Protein AF-P01182-F1 (afdb_monomer)

Secondary structure (DSSP, 8-state):
---PBPPPEESGGG-EEEEETTEEEETTTEEEESSGGGGGGGGGGG-SS-B---SSEETTTEEEEETTEEE-SS-EEE-GGGGS-SS-----

Solvent-accessible surface area (backbone atoms only — not comparable to full-atom values): 5172 Å² total; per-residue (Å²): 130,87,85,60,42,72,38,58,60,16,40,80,92,45,67,17,29,24,52,19,52,40,26,15,24,15,67,94,74,39,71,37,72,77,41,80,46,5,53,63,25,46,55,58,80,76,49,92,68,61,58,54,48,53,88,46,75,35,90,92,81,17,17,29,38,18,69,24,24,26,28,37,60,86,52,74,45,82,30,77,80,27,58,69,63,93,82,65,84,84,78,126

Radius of gyration: 12.55 Å; Cα contacts (8 Å, |Δi|>4): 201; chains: 1; bounding box: 27×35×28 Å

Nearest PDB structures (foldseek):
  2bn2-assembly1_A  TM=9.715E-01  e=6.887E-16  Bos taurus
  2bn2-assembly2_E  TM=9.977E-01  e=8.937E-15  Bos taurus
  1npo-assembly1_C  TM=9.948E-01  e=8.382E-15  Bos taurus
  2hnv-assembly3_E-2  TM=9.941E-01  e=3.660E-14  Bos taurus
  2hnw-assembly3_E-2  TM=9.394E-01  e=9.569E-14  Bos taurus

Sequence (92 aa):
DLELRQCLPCGPGGKGRCFGPSICCGDELGCFVGTAEALRCQEENYLPSPCQSGQKPCGSGGRCAAAGICCNDESCVTEPECREGAGLPRRA

Structure (mmCIF, N/CA/C/O backbone):
data_AF-P01182-F1
#
_entry.id   AF-P01182-F1
#
loop_
_atom_site.group_PDB
_atom_site.id
_atom_site.type_symbol
_atom_site.label_atom_id
_atom_site.label_alt_id
_atom_site.label_comp_id
_atom_site.label_asym_id
_atom_site.label_entity_id
_atom_site.label_seq_id
_atom_site.pdbx_PDB_ins_code
_atom_site.Cartn_x
_atom_site.Cartn_y
_atom_site.Cartn_z
_atom_site.occupancy
_atom_site.B_iso_or_equiv
_atom_site.auth_seq_id
_atom_site.auth_comp_id
_atom_site.auth_asym_id
_atom_site.auth_atom_id
_atom_site.pdbx_PDB_model_num
ATOM 1 N N . ASP A 1 1 ? 5.026 17.050 -13.945 1.00 57.69 1 ASP A N 1
ATOM 2 C CA . ASP A 1 1 ? 4.891 16.022 -12.899 1.00 57.69 1 ASP A CA 1
ATOM 3 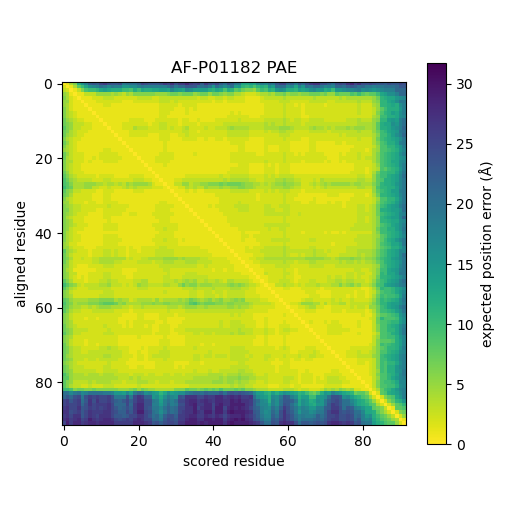C C . ASP A 1 1 ? 3.644 15.198 -13.128 1.00 57.69 1 ASP A C 1
ATOM 5 O O . ASP A 1 1 ? 2.633 15.758 -13.532 1.00 57.69 1 ASP A O 1
ATOM 9 N N . LEU A 1 2 ? 3.713 13.882 -12.928 1.00 71.69 2 LEU A N 1
ATOM 10 C CA . LEU A 1 2 ? 2.503 13.064 -12.841 1.00 71.69 2 LEU A CA 1
ATOM 11 C C . LEU A 1 2 ? 1.870 13.362 -11.478 1.00 71.69 2 LEU A C 1
ATOM 13 O O . LEU A 1 2 ? 2.471 13.049 -10.452 1.00 71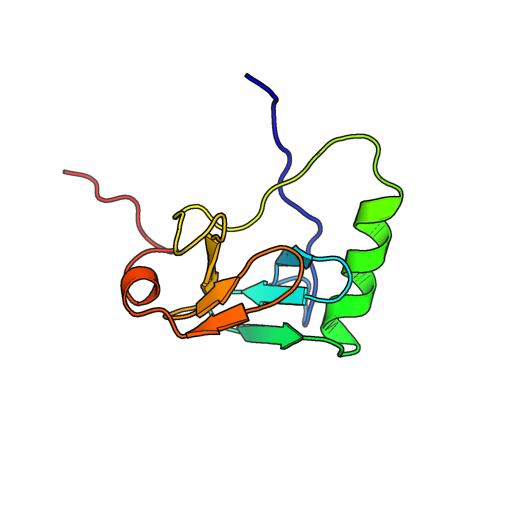.69 2 LEU A O 1
ATOM 17 N N . GLU A 1 3 ? 0.696 13.990 -11.448 1.00 83.69 3 GLU A N 1
ATOM 18 C CA . GLU A 1 3 ? -0.056 14.144 -10.200 1.00 83.69 3 GLU A CA 1
ATOM 19 C C . GLU A 1 3 ? -0.541 12.763 -9.738 1.00 83.69 3 GLU A C 1
ATOM 21 O O . GLU A 1 3 ? -1.452 12.173 -10.319 1.00 83.69 3 GLU A O 1
ATOM 26 N N . LEU A 1 4 ? 0.108 12.221 -8.706 1.00 91.75 4 LEU A N 1
ATOM 27 C CA . LEU A 1 4 ? -0.271 10.960 -8.073 1.00 91.75 4 LEU A CA 1
ATOM 28 C C . LEU A 1 4 ? -1.338 11.234 -7.012 1.00 91.75 4 LEU A C 1
ATOM 30 O O . LEU A 1 4 ? -1.123 12.027 -6.093 1.00 91.75 4 LEU A O 1
ATOM 34 N N . ARG A 1 5 ? -2.484 10.553 -7.096 1.00 95.38 5 ARG A N 1
ATOM 35 C CA . ARG A 1 5 ? -3.482 10.596 -6.014 1.00 95.38 5 ARG A CA 1
ATOM 36 C C . ARG A 1 5 ? -2.998 9.796 -4.801 1.00 95.38 5 ARG A C 1
ATOM 38 O O . ARG A 1 5 ? -2.143 8.920 -4.915 1.00 95.38 5 ARG A O 1
ATOM 45 N N . GLN A 1 6 ? -3.605 10.022 -3.639 1.00 95.19 6 GLN A N 1
ATOM 46 C CA . GLN A 1 6 ? -3.487 9.052 -2.547 1.00 95.19 6 GLN A CA 1
ATOM 47 C C . GLN A 1 6 ? -4.217 7.764 -2.934 1.00 95.19 6 GLN A C 1
ATOM 49 O O . GLN A 1 6 ? -5.317 7.819 -3.495 1.00 95.19 6 GLN A O 1
ATOM 54 N N . CYS A 1 7 ? -3.626 6.615 -2.618 1.00 98.00 7 CYS A N 1
ATOM 55 C CA . CYS A 1 7 ? -4.321 5.349 -2.812 1.00 98.00 7 CYS A CA 1
ATOM 56 C C . CYS A 1 7 ? -5.524 5.229 -1.864 1.00 98.00 7 CYS A C 1
ATOM 58 O O . CYS A 1 7 ? -5.641 5.945 -0.859 1.00 98.00 7 CYS A O 1
ATOM 60 N N . LEU A 1 8 ? -6.443 4.333 -2.200 1.00 98.19 8 LEU A N 1
ATOM 61 C CA . LEU A 1 8 ? -7.692 4.100 -1.502 1.00 98.19 8 LEU A CA 1
ATOM 62 C C . LEU A 1 8 ? -7.446 3.816 -0.012 1.00 98.19 8 LEU A C 1
ATOM 64 O O . LEU A 1 8 ? -6.449 3.181 0.356 1.00 98.19 8 LEU A O 1
ATOM 68 N N . PRO A 1 9 ? -8.343 4.302 0.862 1.00 98.12 9 PRO A N 1
ATOM 69 C CA . PRO A 1 9 ? -8.336 3.902 2.255 1.00 98.12 9 PRO A CA 1
ATOM 70 C C . PRO A 1 9 ? -8.713 2.421 2.382 1.00 98.12 9 PRO A C 1
ATOM 72 O O . PRO A 1 9 ? -9.543 1.908 1.627 1.00 98.12 9 PRO A O 1
ATOM 75 N N . CYS A 1 10 ? -8.129 1.746 3.364 1.00 98.50 10 CYS A N 1
ATOM 76 C CA . CYS A 1 10 ? -8.341 0.323 3.624 1.00 98.50 10 CYS A CA 1
ATOM 77 C C . CYS A 1 10 ? -8.222 0.010 5.124 1.00 98.50 10 CYS A C 1
ATOM 79 O O . CYS A 1 10 ? -7.915 0.886 5.940 1.00 98.50 10 CYS A O 1
ATOM 81 N N . GLY A 1 11 ? -8.483 -1.245 5.494 1.00 97.50 11 GLY A N 1
ATOM 82 C CA . GLY A 1 11 ? -8.426 -1.701 6.879 1.00 97.50 11 GLY A CA 1
ATOM 83 C C . GLY A 1 11 ? -9.504 -1.109 7.797 1.00 97.50 11 GLY A C 1
ATOM 84 O O . GLY A 1 11 ? -10.442 -0.446 7.337 1.00 97.50 11 GLY A O 1
ATOM 85 N N . PRO A 1 12 ? -9.405 -1.364 9.115 1.00 96.19 12 PRO A N 1
ATOM 86 C CA . PRO A 1 12 ? -10.419 -0.965 10.086 1.00 96.19 12 PRO A CA 1
ATOM 87 C C . PRO A 1 12 ? -10.689 0.544 10.059 1.00 96.19 12 PRO A C 1
ATOM 89 O O . PRO A 1 12 ? -9.793 1.361 10.278 1.00 96.19 12 PRO A O 1
ATOM 92 N N . GLY A 1 13 ? -11.937 0.921 9.773 1.00 95.06 13 GLY A N 1
ATOM 93 C CA . GLY A 1 13 ? -12.354 2.324 9.687 1.00 95.06 13 GLY A CA 1
ATOM 94 C C . GLY A 1 13 ? -11.687 3.127 8.563 1.00 95.06 13 GLY A C 1
ATOM 95 O O . GLY A 1 13 ? -11.706 4.352 8.624 1.00 95.06 13 GLY A O 1
ATOM 96 N N . GLY A 1 14 ? -11.070 2.472 7.570 1.00 95.69 14 GLY A N 1
ATOM 97 C CA . GLY A 1 14 ? -10.365 3.153 6.478 1.00 95.69 14 GLY A CA 1
ATOM 98 C C . GLY A 1 14 ? -9.097 3.890 6.922 1.00 95.69 14 GLY A C 1
ATOM 99 O O . GLY A 1 14 ? -8.675 4.831 6.253 1.00 95.69 14 GLY A O 1
ATOM 100 N N . LYS A 1 15 ? -8.518 3.504 8.067 1.00 95.56 15 LYS A N 1
ATOM 101 C CA . LYS A 1 15 ? -7.333 4.151 8.651 1.00 95.56 15 LYS A CA 1
ATOM 102 C C . LYS A 1 15 ? -6.019 3.791 7.948 1.00 95.56 15 LYS A C 1
ATOM 104 O O . LYS A 1 15 ? -5.019 4.468 8.169 1.00 95.56 15 LYS A O 1
ATOM 109 N N . GLY A 1 16 ? -6.000 2.731 7.143 1.00 97.56 16 GLY A N 1
ATOM 110 C CA . GLY A 1 16 ? -4.850 2.344 6.333 1.00 97.56 16 GLY A CA 1
ATOM 111 C C . GLY A 1 16 ? -4.927 2.890 4.910 1.00 97.56 16 GLY A C 1
ATOM 112 O O . GLY A 1 16 ? -5.938 3.455 4.487 1.00 97.56 16 GLY A O 1
ATOM 113 N N . ARG A 1 17 ? -3.856 2.682 4.150 1.00 98.19 17 ARG A N 1
ATOM 114 C CA . ARG A 1 17 ? -3.754 2.976 2.721 1.00 98.19 17 ARG A CA 1
ATOM 115 C C . ARG A 1 17 ? -3.212 1.775 1.965 1.00 98.19 17 ARG A C 1
ATOM 117 O O . ARG A 1 17 ? -2.405 1.011 2.492 1.00 98.19 17 ARG A O 1
ATOM 124 N N . CYS A 1 18 ? -3.660 1.632 0.726 1.00 98.50 18 CYS A N 1
ATOM 125 C CA . CYS A 1 18 ? -3.199 0.571 -0.156 1.00 98.50 18 CYS A CA 1
ATOM 126 C C . CYS A 1 18 ? -1.759 0.818 -0.612 1.00 98.50 18 CYS A C 1
ATOM 128 O O . CYS A 1 18 ? -1.439 1.916 -1.072 1.00 98.50 18 CYS A O 1
ATOM 130 N N . PHE A 1 19 ? -0.909 -0.201 -0.486 1.00 97.94 19 PHE A N 1
ATOM 131 C CA . PHE A 1 19 ? 0.459 -0.212 -1.029 1.00 97.94 19 PHE A CA 1
ATOM 132 C C . PHE A 1 19 ? 0.615 -1.181 -2.204 1.00 97.94 19 PHE A C 1
ATOM 134 O O . PHE A 1 19 ? 1.522 -1.005 -3.001 1.00 97.94 19 PHE A O 1
ATOM 141 N N . GLY A 1 20 ? -0.313 -2.127 -2.345 1.00 97.56 20 GLY A N 1
ATOM 142 C CA . GLY A 1 20 ? -0.436 -3.088 -3.437 1.00 97.56 20 GLY A CA 1
ATOM 143 C C . GLY A 1 20 ? -1.844 -3.698 -3.422 1.00 97.56 20 GLY A C 1
ATOM 144 O O . GLY A 1 20 ? -2.608 -3.423 -2.489 1.00 97.56 20 GLY A O 1
ATOM 145 N N . PRO A 1 21 ? -2.217 -4.543 -4.398 1.00 97.00 21 PRO A N 1
ATOM 146 C CA . PRO A 1 21 ? -3.585 -5.065 -4.537 1.00 97.00 21 PRO A CA 1
ATOM 147 C C . PRO A 1 21 ? -4.062 -5.896 -3.335 1.00 97.00 21 PRO A C 1
ATOM 149 O O . PRO A 1 21 ? -5.265 -6.039 -3.130 1.00 97.00 21 PRO A O 1
ATOM 152 N N . SER A 1 22 ? -3.129 -6.408 -2.529 1.00 97.75 22 SER A N 1
ATOM 153 C CA . SER A 1 22 ? -3.394 -7.216 -1.333 1.00 97.75 22 SER A CA 1
ATOM 154 C C . SER A 1 22 ? -2.644 -6.703 -0.097 1.00 97.75 22 SER A C 1
ATOM 156 O O . SER A 1 22 ? -2.404 -7.474 0.832 1.00 97.75 22 SER A O 1
ATOM 158 N N . ILE A 1 23 ? -2.245 -5.424 -0.084 1.00 98.62 23 ILE A N 1
ATOM 159 C CA . ILE A 1 23 ? -1.447 -4.823 0.995 1.00 98.62 23 ILE A CA 1
ATOM 160 C C . ILE A 1 23 ? -2.112 -3.538 1.477 1.00 98.62 23 ILE A C 1
ATOM 162 O O . ILE A 1 23 ? -2.211 -2.561 0.732 1.00 98.62 23 ILE A O 1
ATOM 166 N N . CYS A 1 24 ? -2.503 -3.525 2.748 1.00 98.56 24 CYS A N 1
ATOM 167 C CA . CYS A 1 24 ? -3.025 -2.354 3.436 1.00 98.56 24 CYS A CA 1
ATOM 168 C C . CYS A 1 24 ? -2.151 -2.015 4.642 1.00 98.56 24 CYS A C 1
ATOM 170 O O . CYS A 1 24 ? -1.988 -2.858 5.518 1.00 98.56 24 CYS A O 1
ATOM 172 N N . CYS A 1 25 ? -1.635 -0.791 4.729 1.00 98.38 25 CYS A N 1
ATOM 173 C CA . CYS A 1 25 ? -0.790 -0.378 5.849 1.00 98.38 25 CYS A CA 1
ATOM 174 C C . CYS A 1 25 ? -1.201 0.975 6.425 1.00 98.38 25 CYS A C 1
ATOM 176 O O . CYS A 1 25 ? -1.725 1.832 5.714 1.00 98.38 25 CYS A O 1
ATOM 178 N N . GLY A 1 26 ? -0.940 1.183 7.711 1.00 96.12 26 GLY A N 1
ATOM 179 C CA . GLY A 1 26 ? -1.075 2.478 8.368 1.00 96.12 26 GLY A CA 1
ATOM 180 C C . GLY A 1 26 ? -0.238 2.536 9.640 1.00 96.12 26 GLY A C 1
ATOM 181 O O . GLY A 1 26 ? -0.035 1.514 10.292 1.00 96.12 26 GLY A O 1
ATOM 182 N N . ASP A 1 27 ? 0.223 3.730 10.011 1.00 90.12 27 ASP A N 1
ATOM 183 C CA . ASP A 1 27 ? 1.205 3.914 11.089 1.00 90.12 27 ASP A CA 1
ATOM 184 C C . ASP A 1 27 ? 0.793 3.281 12.425 1.00 90.12 27 ASP A C 1
ATOM 186 O O . ASP A 1 27 ? 1.607 2.628 13.072 1.00 90.12 27 ASP A O 1
ATOM 190 N N . GLU A 1 28 ? -0.478 3.419 12.813 1.00 87.81 28 GLU A N 1
ATOM 191 C CA . GLU A 1 28 ? -1.019 2.843 14.055 1.00 87.81 28 GLU A CA 1
ATOM 192 C C . GLU A 1 28 ? -1.528 1.398 13.897 1.00 87.81 28 GLU A C 1
ATOM 194 O O . GLU A 1 28 ? -1.848 0.746 14.888 1.00 87.81 28 GLU A O 1
ATOM 199 N N . LEU A 1 29 ? -1.645 0.899 12.662 1.00 91.19 29 LEU A N 1
ATOM 200 C CA . LEU A 1 29 ? -2.210 -0.420 12.352 1.00 91.19 29 LEU A CA 1
ATOM 201 C C . LEU A 1 29 ? -1.139 -1.479 12.068 1.00 91.19 29 LEU A C 1
ATOM 203 O O . LEU A 1 29 ? -1.408 -2.671 12.207 1.00 91.19 29 LEU A O 1
ATOM 207 N N . GLY A 1 30 ? 0.049 -1.063 11.627 1.00 95.94 30 GLY A N 1
ATOM 208 C CA . GLY A 1 30 ? 0.981 -1.956 10.949 1.00 95.94 30 GLY A CA 1
ATOM 209 C C . GLY A 1 30 ? 0.507 -2.251 9.524 1.00 95.94 30 GLY A C 1
ATOM 210 O O . GLY A 1 30 ? -0.036 -1.371 8.853 1.00 95.94 30 GLY A O 1
ATOM 211 N N . CYS A 1 31 ? 0.717 -3.483 9.062 1.00 98.00 31 CYS A N 1
ATOM 212 C CA . CYS A 1 31 ? 0.350 -3.918 7.717 1.00 98.00 31 CYS A CA 1
ATOM 213 C C . CYS A 1 31 ? -0.484 -5.200 7.738 1.00 98.00 31 CYS A C 1
ATOM 215 O O . CYS A 1 31 ? -0.141 -6.180 8.397 1.00 98.00 31 CYS A O 1
ATOM 217 N N . PHE A 1 32 ? -1.539 -5.194 6.936 1.00 98.12 32 PHE A N 1
ATOM 218 C CA . PHE A 1 32 ? -2.390 -6.321 6.600 1.00 98.12 32 PHE A CA 1
ATOM 219 C C . PHE A 1 32 ? -2.030 -6.794 5.190 1.00 98.12 32 PHE A C 1
ATOM 221 O O . PHE A 1 32 ? -2.255 -6.075 4.213 1.00 98.12 32 PHE A O 1
ATOM 228 N N . VAL A 1 33 ? -1.438 -7.985 5.086 1.00 97.94 33 VAL A N 1
ATOM 229 C CA . VAL A 1 33 ? -0.959 -8.558 3.819 1.00 97.94 33 VAL A CA 1
ATOM 230 C C . VAL A 1 33 ? -1.717 -9.847 3.538 1.00 97.94 33 VAL A C 1
ATOM 232 O O . VAL A 1 33 ? -1.646 -10.792 4.319 1.00 97.94 33 VAL A O 1
ATOM 235 N N . GLY A 1 34 ? -2.454 -9.885 2.427 1.00 97.31 34 GLY A N 1
ATOM 236 C CA . GLY A 1 34 ? -3.237 -11.060 2.029 1.00 97.31 34 GLY A CA 1
ATOM 237 C C . GLY A 1 34 ? -4.449 -11.350 2.922 1.00 97.31 34 GLY A C 1
ATOM 238 O O . GLY A 1 34 ? -4.928 -12.481 2.946 1.00 97.31 34 GLY A O 1
ATOM 239 N N . THR A 1 35 ? -4.946 -10.356 3.660 1.00 97.81 35 THR A N 1
ATOM 240 C CA . THR A 1 35 ? -6.102 -10.494 4.559 1.00 97.81 35 THR A CA 1
ATOM 241 C C . THR A 1 35 ? -7.317 -9.701 4.061 1.00 97.81 35 THR A C 1
ATOM 243 O O . THR A 1 35 ? -7.236 -8.932 3.098 1.00 97.81 35 THR A O 1
ATOM 246 N N . ALA A 1 36 ? -8.466 -9.877 4.724 1.00 97.81 36 ALA A N 1
ATOM 247 C CA . ALA A 1 36 ? -9.722 -9.216 4.361 1.00 97.81 36 ALA A CA 1
ATOM 248 C C . ALA A 1 36 ? -9.619 -7.679 4.384 1.00 97.81 36 ALA A C 1
ATOM 250 O O . ALA A 1 36 ? -10.225 -6.998 3.558 1.00 97.81 36 ALA A O 1
ATOM 251 N N . GLU A 1 37 ? -8.801 -7.134 5.285 1.00 98.19 37 GLU A N 1
ATOM 252 C CA . GLU A 1 37 ? -8.554 -5.701 5.455 1.00 98.19 37 GLU A CA 1
ATOM 253 C C . GLU A 1 37 ? -7.951 -5.041 4.204 1.00 98.19 37 GLU A C 1
ATOM 255 O O . GLU A 1 37 ? -8.136 -3.837 3.998 1.00 98.19 37 GLU A O 1
ATOM 260 N N . ALA A 1 38 ? -7.259 -5.819 3.363 1.00 98.38 38 ALA A N 1
ATOM 261 C CA . ALA A 1 38 ? -6.613 -5.352 2.142 1.00 98.38 38 ALA A CA 1
ATOM 262 C C . ALA A 1 38 ? -7.420 -5.620 0.861 1.00 98.38 38 ALA A C 1
ATOM 264 O O . ALA A 1 38 ? -7.042 -5.118 -0.193 1.00 98.38 38 ALA A O 1
ATOM 265 N N . LEU A 1 39 ? -8.549 -6.341 0.917 1.00 97.81 39 LEU A N 1
ATOM 266 C CA . LEU A 1 39 ? -9.345 -6.669 -0.281 1.00 97.81 39 LEU A CA 1
ATOM 267 C C . LEU A 1 39 ? -9.816 -5.425 -1.046 1.00 97.81 39 LEU A C 1
ATOM 269 O O . LEU A 1 39 ? -9.867 -5.436 -2.273 1.00 97.81 39 LEU A O 1
ATOM 273 N N . ARG A 1 40 ? -10.091 -4.327 -0.330 1.00 97.25 40 ARG A N 1
ATOM 274 C CA . ARG A 1 40 ? -10.453 -3.030 -0.922 1.00 97.25 40 ARG A CA 1
ATOM 275 C C . ARG A 1 40 ? -9.376 -2.502 -1.878 1.00 97.25 40 ARG A C 1
ATOM 277 O O . ARG A 1 40 ? -9.701 -1.780 -2.812 1.00 97.25 40 ARG A O 1
ATOM 284 N N . CYS A 1 41 ? -8.113 -2.881 -1.683 1.00 98.44 41 CYS A N 1
ATOM 285 C CA . CYS A 1 41 ? -7.003 -2.449 -2.525 1.00 98.44 41 CYS A CA 1
ATOM 286 C C . CYS A 1 41 ? -7.025 -3.053 -3.926 1.00 98.44 41 CYS A C 1
ATOM 288 O O . CYS A 1 41 ? -6.426 -2.481 -4.828 1.00 98.44 41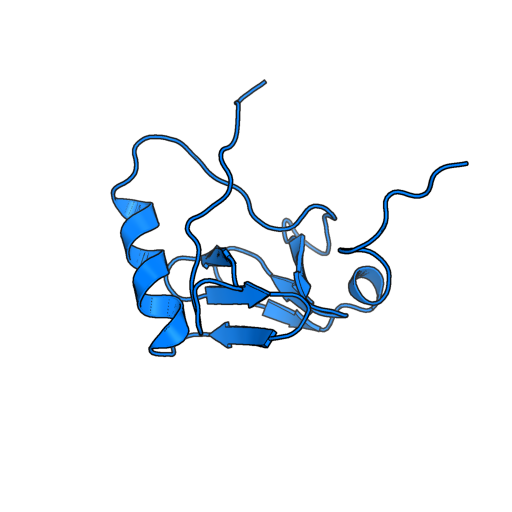 CYS A O 1
ATOM 290 N N . GLN A 1 42 ? -7.771 -4.133 -4.162 1.00 98.00 42 GLN A N 1
ATOM 291 C CA . GLN A 1 42 ? -7.978 -4.650 -5.517 1.00 98.00 42 GLN A CA 1
ATOM 292 C C . GLN A 1 42 ? -8.733 -3.656 -6.404 1.00 98.00 42 GLN A C 1
ATOM 294 O O . GLN A 1 42 ? -8.598 -3.700 -7.626 1.00 98.00 42 GLN A O 1
ATOM 299 N N . GLU A 1 43 ? -9.501 -2.742 -5.804 1.00 97.69 43 GLU A N 1
ATOM 300 C CA . GLU A 1 43 ? -10.236 -1.722 -6.548 1.00 97.69 43 GLU A CA 1
ATOM 301 C C . GLU A 1 43 ? -9.324 -0.688 -7.206 1.00 97.69 43 GLU A C 1
ATOM 303 O O . GLU A 1 43 ? -9.721 -0.071 -8.193 1.00 97.69 43 GLU A O 1
ATOM 308 N N . GLU A 1 44 ? -8.084 -0.553 -6.724 1.00 97.88 44 GLU A N 1
ATOM 309 C CA . GLU A 1 44 ? -7.059 0.275 -7.362 1.00 97.88 44 GLU A CA 1
ATOM 310 C C . GLU A 1 44 ? -6.825 -0.110 -8.826 1.00 97.88 44 GLU A C 1
ATOM 312 O O . GLU A 1 44 ? -6.608 0.768 -9.658 1.00 97.88 44 GLU A O 1
ATOM 317 N N . ASN A 1 45 ? -6.966 -1.396 -9.169 1.00 95.25 45 ASN A N 1
ATOM 318 C CA . ASN A 1 45 ? -6.768 -1.900 -10.531 1.00 95.25 45 ASN A CA 1
ATOM 319 C C . ASN A 1 45 ? -7.781 -1.348 -11.548 1.00 95.25 45 ASN A C 1
ATOM 321 O O . ASN A 1 45 ? -7.544 -1.431 -12.752 1.00 95.25 45 ASN A O 1
ATOM 325 N N . TYR A 1 46 ? -8.914 -0.811 -11.085 1.00 96.69 46 TYR A N 1
ATOM 326 C CA . TYR A 1 46 ? -9.969 -0.270 -11.947 1.00 96.69 46 TYR A CA 1
ATOM 327 C C . TYR A 1 46 ? -9.952 1.261 -12.029 1.00 96.69 46 TYR A C 1
ATOM 329 O O . TYR A 1 46 ? -10.728 1.843 -12.789 1.00 96.69 46 TYR A O 1
ATOM 337 N N . LEU A 1 47 ? -9.099 1.933 -11.249 1.00 96.00 47 LEU A N 1
ATOM 338 C CA . LEU A 1 47 ? -9.012 3.390 -11.241 1.00 96.00 47 LEU A CA 1
ATOM 339 C C . LEU A 1 47 ? -8.052 3.880 -12.342 1.00 96.00 47 LEU A C 1
ATOM 341 O O . LEU A 1 47 ? -6.935 3.380 -12.450 1.00 96.00 47 LEU A O 1
ATOM 345 N N . PRO A 1 48 ? -8.435 4.890 -13.149 1.00 93.88 48 PRO A N 1
ATOM 346 C CA . PRO A 1 48 ? -7.656 5.305 -14.321 1.00 93.88 48 PRO A CA 1
ATOM 347 C C . PRO A 1 48 ? -6.412 6.138 -13.981 1.00 93.88 48 PRO A C 1
ATOM 349 O O . PRO A 1 48 ? -5.524 6.286 -14.817 1.00 93.88 48 PRO A O 1
ATOM 352 N N . SER A 1 49 ? -6.356 6.731 -12.786 1.00 93.56 49 SER A N 1
ATOM 353 C CA . SER A 1 49 ? -5.242 7.573 -12.348 1.00 93.56 49 SER A CA 1
ATOM 354 C C . SER A 1 49 ? -4.289 6.797 -11.437 1.00 93.56 49 SER A C 1
ATOM 356 O O . SER A 1 49 ? -4.762 6.073 -10.562 1.00 93.56 49 SER A O 1
ATOM 358 N N . PRO A 1 50 ? -2.963 6.958 -11.580 1.00 94.25 50 PRO A N 1
ATOM 359 C CA . PRO A 1 50 ? -1.993 6.316 -10.698 1.00 94.25 50 PRO A CA 1
ATOM 360 C C . PRO A 1 50 ? -2.025 6.920 -9.290 1.00 94.25 50 PRO A C 1
ATOM 362 O O . PRO A 1 50 ? -2.298 8.111 -9.118 1.00 94.25 50 PRO A O 1
ATOM 365 N N . CYS A 1 51 ? -1.709 6.109 -8.281 1.00 96.06 51 CYS A N 1
ATOM 366 C CA . CYS A 1 51 ? -1.675 6.526 -6.882 1.00 96.06 51 CYS A CA 1
ATOM 367 C C . CYS A 1 51 ? -0.353 6.192 -6.199 1.00 96.06 51 CYS A C 1
ATOM 369 O O . CYS A 1 51 ? 0.440 5.399 -6.703 1.00 96.06 51 CYS A O 1
ATOM 371 N N . GLN A 1 52 ? -0.128 6.789 -5.031 1.00 95.50 52 GLN A N 1
ATOM 372 C CA . GLN A 1 52 ? 0.999 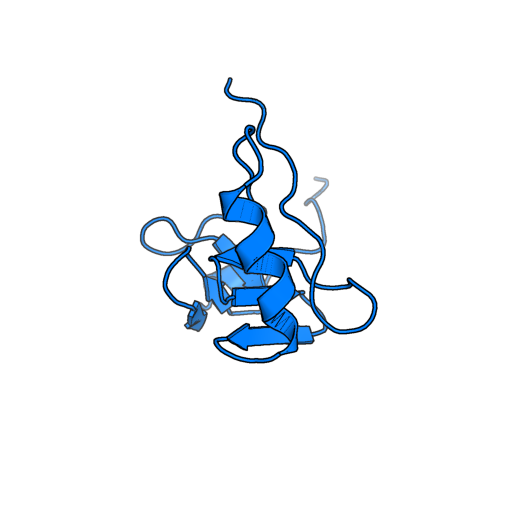6.447 -4.178 1.00 95.50 52 GLN A CA 1
ATOM 373 C C . GLN A 1 52 ? 0.657 6.625 -2.699 1.00 95.50 52 GLN A C 1
ATOM 375 O O . GLN A 1 52 ? 0.051 7.620 -2.293 1.00 95.50 52 GLN A O 1
ATOM 380 N N . SER A 1 53 ? 1.089 5.657 -1.896 1.00 95.88 53 SER A N 1
ATOM 381 C CA . SER A 1 53 ? 1.017 5.679 -0.434 1.00 95.88 53 SER A CA 1
ATOM 382 C C . SER A 1 53 ? 2.417 5.711 0.167 1.00 95.88 53 SER A C 1
ATOM 384 O O . SER A 1 53 ? 3.373 5.236 -0.444 1.00 95.88 53 SER A O 1
ATOM 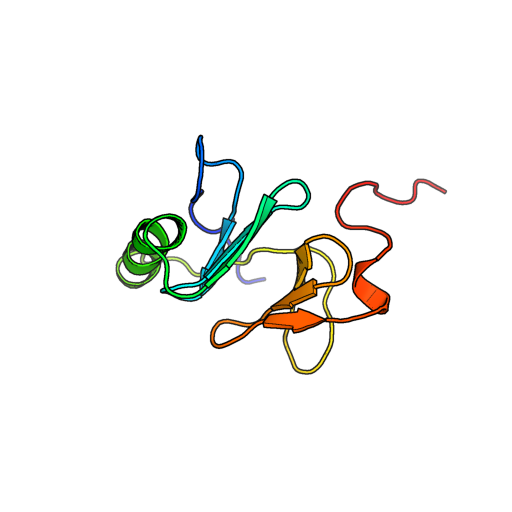386 N N . GLY A 1 54 ? 2.533 6.271 1.374 1.00 93.94 54 GLY A N 1
ATOM 387 C CA . GLY A 1 54 ? 3.809 6.453 2.069 1.00 93.94 54 GLY A CA 1
ATOM 388 C C . GLY A 1 54 ? 4.617 7.622 1.500 1.00 93.94 54 GLY A C 1
ATOM 389 O O . GLY A 1 54 ? 4.764 7.774 0.292 1.00 93.94 54 GLY A O 1
ATOM 390 N N . GLN A 1 55 ? 5.139 8.493 2.361 1.00 87.12 55 GLN A N 1
ATOM 391 C CA . GLN A 1 55 ? 5.863 9.692 1.910 1.00 87.12 55 GLN A CA 1
ATOM 392 C C . GLN A 1 55 ? 7.365 9.446 1.753 1.00 87.12 55 GLN A C 1
ATOM 394 O O . GLN A 1 55 ? 7.970 9.920 0.793 1.00 87.12 55 GLN A O 1
ATOM 399 N N . LYS A 1 56 ? 7.954 8.672 2.667 1.00 94.25 56 LYS A N 1
ATOM 400 C CA . LYS A 1 56 ? 9.391 8.398 2.711 1.00 94.25 56 LYS A CA 1
ATOM 401 C C . LYS A 1 56 ? 9.737 7.175 1.847 1.00 94.25 56 LYS A C 1
ATOM 403 O O . LYS A 1 56 ? 9.213 6.099 2.137 1.00 94.25 56 LYS A O 1
ATOM 408 N N . PRO A 1 57 ? 10.584 7.310 0.809 1.00 95.69 57 PRO A N 1
ATOM 409 C CA . PRO A 1 57 ? 11.136 6.167 0.082 1.00 95.69 57 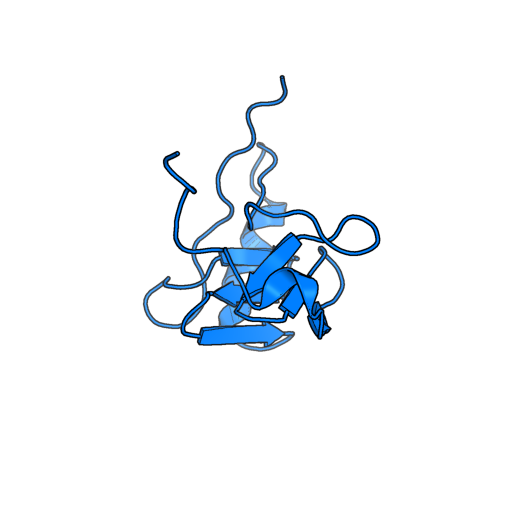PRO A CA 1
ATOM 410 C C . PRO A 1 57 ? 12.022 5.303 0.984 1.00 95.69 57 PRO A C 1
ATOM 412 O O . PRO A 1 57 ? 12.639 5.819 1.916 1.00 95.69 57 PRO A O 1
ATOM 415 N N . CYS A 1 58 ? 12.103 4.010 0.691 1.00 96.88 58 CYS A N 1
ATOM 416 C CA . CYS A 1 58 ? 12.965 3.053 1.381 1.00 96.88 58 CYS A CA 1
ATOM 417 C C . CYS A 1 58 ? 13.258 1.844 0.480 1.00 96.88 58 CYS A C 1
ATOM 419 O O . CYS A 1 58 ? 12.473 1.521 -0.416 1.00 96.88 58 CYS A O 1
ATOM 421 N N . GLY A 1 59 ? 14.384 1.166 0.715 1.00 94.06 59 GLY A N 1
ATOM 422 C CA . GLY A 1 59 ? 14.772 -0.025 -0.044 1.00 94.06 59 GLY A CA 1
ATOM 423 C C . GLY A 1 59 ? 14.764 0.173 -1.568 1.00 94.06 59 GLY A C 1
ATOM 424 O O . GLY A 1 59 ? 15.044 1.25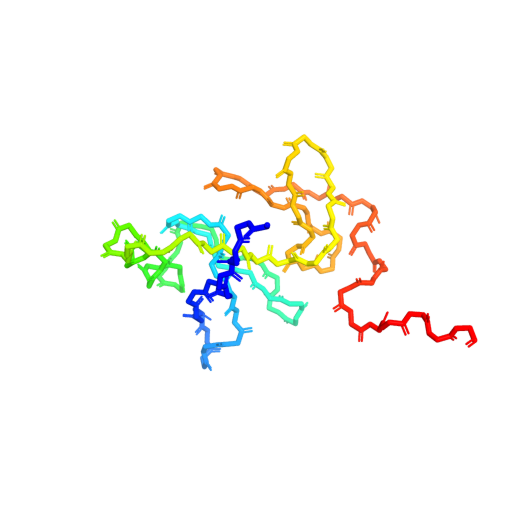4 -2.091 1.00 94.06 59 GLY A O 1
ATOM 425 N N . SER A 1 60 ? 14.432 -0.891 -2.301 1.00 90.50 60 SER A N 1
ATOM 426 C CA . SER A 1 60 ? 14.374 -0.896 -3.768 1.00 90.50 60 SER A CA 1
ATOM 427 C C . SER A 1 60 ? 12.981 -0.519 -4.276 1.00 90.50 60 SER A C 1
ATOM 429 O O . SER A 1 60 ? 12.186 -1.380 -4.639 1.00 90.50 60 SER A O 1
ATOM 431 N N . GLY A 1 61 ? 12.681 0.782 -4.288 1.00 92.50 61 GLY A N 1
ATOM 432 C CA . GLY A 1 61 ? 11.409 1.311 -4.804 1.00 92.50 61 GLY A CA 1
ATOM 433 C C . GLY A 1 61 ? 10.227 1.200 -3.835 1.00 92.50 61 GLY A C 1
ATOM 434 O O . GLY A 1 61 ? 9.093 1.470 -4.223 1.00 92.50 61 GLY A O 1
ATOM 435 N N . GLY A 1 62 ? 10.486 0.828 -2.582 1.00 96.75 62 GLY A N 1
ATOM 436 C CA . GLY A 1 62 ? 9.485 0.797 -1.529 1.00 96.75 62 GLY A CA 1
ATOM 437 C C . GLY A 1 62 ? 9.258 2.164 -0.888 1.00 96.75 62 GLY A C 1
ATOM 438 O O . GLY A 1 62 ? 9.968 3.149 -1.132 1.00 96.75 62 GLY A O 1
ATOM 439 N N . ARG A 1 63 ? 8.235 2.222 -0.040 1.00 97.19 63 ARG A N 1
ATOM 440 C CA . ARG A 1 63 ? 7.876 3.386 0.768 1.00 97.19 63 ARG A CA 1
ATOM 441 C C . ARG A 1 63 ? 7.519 2.958 2.180 1.00 97.19 63 ARG A C 1
ATOM 443 O O . ARG A 1 63 ? 6.938 1.893 2.387 1.00 97.19 63 ARG A O 1
ATOM 450 N N . CYS A 1 64 ? 7.870 3.793 3.152 1.00 97.19 64 CYS A N 1
ATOM 451 C CA . CYS A 1 64 ? 7.543 3.534 4.544 1.00 97.19 64 CYS A CA 1
ATOM 452 C C . CYS A 1 64 ? 6.025 3.519 4.710 1.00 97.19 64 CYS A C 1
ATOM 454 O O . CYS A 1 64 ? 5.349 4.505 4.398 1.00 97.19 64 CYS A O 1
ATOM 456 N N . ALA A 1 65 ? 5.516 2.378 5.159 1.00 97.06 65 ALA A N 1
ATOM 457 C CA . ALA A 1 65 ? 4.094 2.064 5.181 1.00 97.06 65 ALA A CA 1
ATOM 458 C C . ALA A 1 65 ? 3.517 2.017 6.600 1.00 97.06 65 ALA A C 1
ATOM 460 O O . ALA A 1 65 ? 2.330 2.270 6.800 1.00 97.06 65 ALA A O 1
ATOM 461 N N . ALA A 1 66 ? 4.376 1.710 7.571 1.00 95.56 66 ALA A N 1
ATOM 462 C CA . ALA A 1 66 ? 4.135 1.823 9.002 1.00 95.56 66 ALA A CA 1
ATOM 463 C C . ALA A 1 66 ? 5.488 1.954 9.727 1.00 95.56 66 ALA A C 1
ATOM 465 O O . ALA A 1 66 ? 6.552 1.857 9.102 1.00 95.56 66 ALA A O 1
ATOM 466 N N . ALA A 1 67 ? 5.468 2.140 11.050 1.00 92.88 67 ALA A N 1
ATOM 467 C CA . ALA A 1 67 ? 6.682 2.2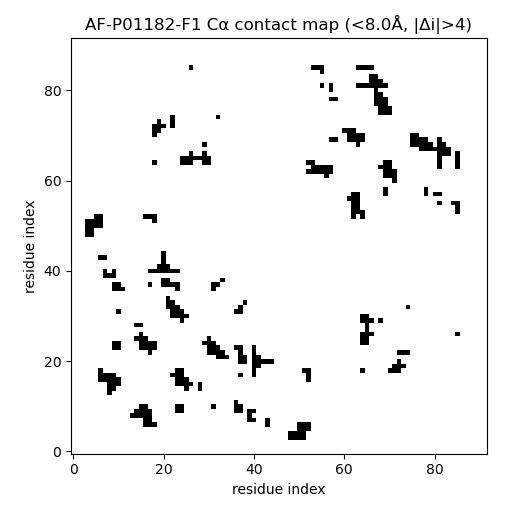90 11.850 1.00 92.88 67 ALA A CA 1
ATOM 468 C C . ALA A 1 67 ? 7.649 1.106 11.660 1.00 92.88 67 ALA A C 1
ATOM 470 O O . ALA A 1 67 ? 7.383 -0.025 12.064 1.00 92.88 67 ALA A O 1
ATOM 471 N N . GLY A 1 68 ? 8.802 1.383 11.052 1.00 95.12 68 GLY A N 1
ATOM 472 C CA . GLY A 1 68 ? 9.834 0.385 10.782 1.00 95.12 68 GLY A CA 1
ATOM 473 C C . GLY A 1 68 ? 9.482 -0.630 9.690 1.00 95.12 68 GLY A C 1
ATOM 474 O O . GLY A 1 68 ? 10.111 -1.685 9.654 1.00 95.12 68 GLY A O 1
ATOM 475 N N . ILE A 1 69 ? 8.496 -0.351 8.828 1.00 96.81 69 ILE A N 1
ATOM 476 C CA . ILE A 1 69 ? 8.085 -1.234 7.726 1.00 96.81 69 ILE A CA 1
ATOM 477 C C . ILE A 1 69 ? 8.158 -0.484 6.392 1.00 96.81 69 ILE A C 1
ATOM 479 O O . ILE A 1 69 ? 7.521 0.556 6.216 1.00 96.81 69 ILE A O 1
ATOM 483 N N . CYS A 1 70 ? 8.902 -1.048 5.443 1.00 97.44 70 CYS A N 1
ATOM 484 C CA . CYS A 1 70 ? 8.995 -0.607 4.057 1.00 97.44 70 CYS A CA 1
ATOM 485 C C . CYS A 1 70 ? 8.173 -1.536 3.160 1.00 97.44 70 CYS A C 1
ATOM 487 O O . CYS A 1 70 ? 8.374 -2.747 3.221 1.00 97.44 70 CYS A O 1
ATOM 489 N N . CYS A 1 71 ? 7.283 -1.003 2.321 1.00 98.19 71 CYS A N 1
ATOM 490 C CA . CYS A 1 71 ? 6.494 -1.809 1.385 1.00 98.19 71 CYS A CA 1
ATOM 491 C C . CYS A 1 71 ? 6.611 -1.310 -0.053 1.00 98.19 71 CYS A C 1
ATOM 493 O O . CYS A 1 71 ? 6.680 -0.104 -0.295 1.00 98.19 71 CYS A O 1
ATOM 495 N N . ASN A 1 72 ? 6.568 -2.243 -0.998 1.00 96.38 72 ASN A N 1
ATOM 496 C CA . ASN A 1 72 ? 6.234 -1.992 -2.398 1.00 96.38 72 ASN A CA 1
ATOM 497 C C . ASN A 1 72 ? 4.866 -2.632 -2.716 1.00 96.38 72 ASN A C 1
ATOM 499 O O . ASN A 1 72 ? 4.122 -3.000 -1.804 1.00 96.38 72 ASN A O 1
ATOM 503 N N . ASP A 1 73 ? 4.518 -2.733 -3.995 1.00 95.75 73 ASP A N 1
ATOM 504 C CA . ASP A 1 73 ? 3.259 -3.314 -4.468 1.00 95.75 73 ASP A CA 1
ATOM 505 C C . ASP A 1 73 ? 3.165 -4.836 -4.301 1.00 95.75 73 ASP A C 1
ATOM 507 O O . ASP A 1 73 ? 2.065 -5.390 -4.344 1.00 95.75 73 ASP A O 1
ATOM 511 N N . GLU A 1 74 ? 4.287 -5.501 -4.029 1.00 95.56 74 GLU A N 1
ATOM 512 C CA . GLU A 1 74 ? 4.370 -6.956 -3.902 1.00 95.56 74 GLU A CA 1
ATOM 513 C C . GLU A 1 74 ? 4.534 -7.432 -2.454 1.00 95.56 74 GLU A C 1
ATOM 515 O O . GLU A 1 74 ? 4.008 -8.480 -2.076 1.00 95.56 74 GLU A O 1
ATOM 520 N N . SER A 1 75 ? 5.283 -6.698 -1.629 1.00 96.81 75 SER A N 1
ATOM 521 C CA . SER A 1 75 ? 5.700 -7.164 -0.307 1.00 96.81 75 SER A CA 1
ATOM 522 C C . SER A 1 75 ? 6.050 -6.033 0.660 1.00 96.81 75 SER A C 1
ATOM 524 O O . SER A 1 75 ? 6.227 -4.875 0.282 1.00 96.81 75 SER A O 1
ATOM 526 N N . CYS A 1 76 ? 6.177 -6.405 1.934 1.00 97.56 76 CYS A N 1
ATOM 527 C CA . CYS A 1 76 ? 6.628 -5.538 3.011 1.00 97.56 76 CYS A CA 1
ATOM 528 C C . CYS A 1 76 ? 7.796 -6.189 3.747 1.00 97.56 76 CYS A C 1
ATOM 530 O O . CYS A 1 76 ? 7.769 -7.385 4.039 1.00 97.56 76 CYS A O 1
ATOM 532 N N . VAL A 1 77 ? 8.792 -5.387 4.103 1.00 97.25 77 VAL A N 1
ATOM 533 C CA . VAL A 1 77 ? 9.962 -5.802 4.875 1.00 97.25 77 VAL A CA 1
ATOM 534 C C . VAL A 1 77 ? 10.166 -4.861 6.053 1.00 97.25 77 VAL A C 1
ATOM 536 O O . VAL A 1 77 ? 9.810 -3.683 6.005 1.00 97.25 77 VAL A O 1
ATOM 539 N N . THR A 1 78 ? 10.738 -5.373 7.137 1.00 95.69 78 THR A N 1
ATOM 540 C CA . THR A 1 78 ? 11.160 -4.519 8.249 1.00 95.69 78 THR A CA 1
ATOM 541 C C . THR A 1 78 ? 12.362 -3.686 7.823 1.00 95.69 78 THR A C 1
ATOM 543 O O . THR A 1 78 ? 13.354 -4.244 7.363 1.00 95.69 78 THR A O 1
ATOM 546 N N . GLU A 1 79 ? 12.293 -2.377 8.026 1.00 95.44 79 GLU A N 1
ATOM 547 C CA . GLU A 1 79 ? 13.292 -1.416 7.568 1.00 95.44 79 GLU A CA 1
ATOM 548 C C . GLU A 1 79 ? 13.535 -0.350 8.652 1.00 95.44 79 GLU A C 1
ATOM 550 O O . GLU A 1 79 ? 12.629 0.442 8.951 1.00 95.44 79 GLU A O 1
ATOM 555 N N . PRO A 1 80 ? 14.727 -0.315 9.282 1.00 92.88 80 PRO A N 1
ATOM 556 C CA . PRO A 1 80 ? 15.085 0.685 10.284 1.00 92.88 80 PRO A CA 1
ATOM 557 C C . PRO A 1 80 ? 14.867 2.132 9.848 1.00 92.88 80 PRO A C 1
ATOM 559 O O . PRO A 1 80 ? 14.453 2.945 10.677 1.00 92.88 80 PRO A O 1
ATOM 562 N N . GLU A 1 81 ? 15.078 2.458 8.570 1.00 91.62 81 GLU A N 1
ATOM 563 C CA . GLU A 1 81 ? 14.856 3.816 8.064 1.00 91.62 81 GLU A CA 1
ATOM 564 C C . GLU A 1 81 ? 13.404 4.279 8.264 1.00 91.62 81 GLU A C 1
ATOM 566 O O . GLU A 1 81 ? 13.151 5.469 8.435 1.00 91.62 81 GLU A O 1
ATOM 571 N N . CYS A 1 82 ? 12.440 3.361 8.323 1.00 94.31 82 CYS A N 1
ATOM 572 C CA . CYS A 1 82 ? 11.028 3.683 8.513 1.00 94.31 82 CYS A CA 1
ATOM 573 C C . CYS A 1 82 ? 10.608 3.850 9.980 1.00 94.31 82 CYS A C 1
ATOM 575 O O . CYS A 1 82 ? 9.433 4.095 10.251 1.00 94.31 82 CYS A O 1
ATOM 577 N N . ARG A 1 83 ? 11.519 3.704 10.950 1.00 89.25 83 ARG A N 1
ATOM 578 C CA . ARG A 1 83 ? 11.194 3.832 12.386 1.00 89.25 83 ARG A CA 1
ATOM 579 C C . ARG A 1 83 ? 10.891 5.265 12.815 1.00 89.25 83 ARG A C 1
ATOM 581 O O . ARG A 1 83 ? 10.150 5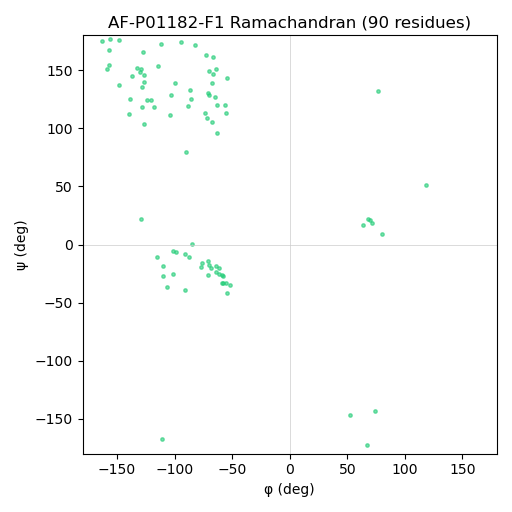.474 13.768 1.00 89.25 83 ARG A O 1
ATOM 588 N N . GLU A 1 84 ? 11.435 6.237 12.092 1.00 71.19 84 GLU A N 1
ATOM 589 C CA . GLU A 1 84 ? 11.283 7.659 12.374 1.00 71.19 84 GLU A CA 1
ATOM 590 C C . GLU A 1 84 ? 10.774 8.370 11.111 1.00 71.19 84 GLU A C 1
ATOM 592 O O . GLU A 1 84 ? 11.532 8.614 10.167 1.00 71.19 84 GLU A O 1
ATOM 597 N N . GLY A 1 85 ? 9.482 8.717 11.082 1.00 56.00 85 GLY A N 1
ATOM 598 C CA . GLY A 1 85 ? 9.012 9.814 10.227 1.00 56.00 85 GLY A CA 1
ATOM 599 C C . GLY A 1 85 ? 7.992 9.520 9.124 1.00 56.00 85 GLY A C 1
ATOM 600 O O . GLY A 1 85 ? 8.171 10.010 8.014 1.00 56.00 85 GLY A O 1
ATOM 601 N N . ALA A 1 86 ? 6.871 8.861 9.424 1.00 53.75 86 ALA A N 1
ATOM 602 C CA . ALA A 1 86 ? 5.646 9.076 8.637 1.00 53.75 86 ALA A CA 1
ATOM 603 C C . ALA A 1 86 ? 4.744 10.204 9.203 1.00 53.75 86 ALA A C 1
ATOM 605 O O . ALA A 1 86 ? 3.812 10.635 8.531 1.00 53.75 86 ALA A O 1
ATOM 606 N N . GLY A 1 87 ? 5.050 10.738 10.400 1.00 49.50 87 GLY A N 1
ATOM 607 C CA . GLY A 1 87 ? 4.132 11.613 11.149 1.00 49.50 87 GLY A CA 1
ATOM 608 C C . GLY A 1 87 ? 4.518 13.081 11.392 1.00 49.50 87 GLY A C 1
ATOM 609 O O . GLY A 1 87 ? 3.656 13.836 11.827 1.00 49.50 87 GLY A O 1
ATOM 610 N N . LEU A 1 88 ? 5.749 13.548 11.139 1.00 48.50 88 LEU A N 1
ATOM 611 C CA . LEU A 1 88 ? 6.077 14.975 11.326 1.00 48.50 88 LEU A CA 1
ATOM 612 C C . LEU A 1 88 ? 6.960 15.521 10.195 1.00 48.50 88 LEU A C 1
ATOM 614 O O . LEU A 1 88 ? 8.062 15.006 9.996 1.00 48.50 88 LEU A O 1
ATOM 618 N N . PRO A 1 89 ? 6.559 16.609 9.502 1.00 45.88 89 PRO A N 1
ATOM 619 C CA . PRO A 1 89 ? 7.520 17.378 8.732 1.00 45.88 89 PRO A CA 1
ATOM 620 C C . PRO A 1 89 ? 8.509 17.989 9.726 1.00 45.88 89 PRO A C 1
ATOM 622 O O . PRO A 1 89 ? 8.107 18.657 10.682 1.00 45.88 89 PRO A O 1
ATOM 625 N N . ARG A 1 90 ? 9.811 17.776 9.514 1.00 54.03 90 ARG A N 1
ATOM 626 C CA . ARG A 1 90 ? 10.830 18.557 10.218 1.00 54.03 90 ARG A CA 1
ATOM 627 C C . ARG A 1 90 ? 10.669 20.013 9.782 1.00 54.03 90 ARG A C 1
ATOM 629 O O . ARG A 1 90 ? 11.161 20.400 8.728 1.00 54.03 90 ARG A O 1
ATOM 636 N N . ARG A 1 91 ? 9.948 20.812 10.569 1.00 47.91 91 ARG A N 1
ATOM 637 C CA . ARG A 1 91 ? 10.129 22.262 10.555 1.00 47.91 91 ARG A CA 1
ATOM 638 C C . ARG A 1 91 ? 11.471 22.521 11.232 1.00 47.91 91 ARG A C 1
ATOM 640 O O . ARG A 1 91 ? 11.609 22.241 12.422 1.00 47.91 91 ARG A O 1
ATOM 647 N N . ALA A 1 92 ? 12.458 22.922 10.436 1.00 49.56 92 ALA A N 1
ATOM 648 C CA . ALA A 1 92 ? 13.564 23.727 10.935 1.00 49.56 92 ALA A CA 1
ATOM 649 C C . ALA A 1 92 ? 13.036 25.124 11.283 1.00 49.56 92 ALA A C 1
ATOM 651 O O . ALA A 1 92 ? 12.107 25.580 10.573 1.00 49.56 92 ALA A O 1
#

Mean predicted aligned error: 5.33 Å

pLDDT: mean 90.88, std 13.78, range [45.88, 98.62]

InterPro domains:
  IPR000981 Neurohypophysial hormone [PF00184] (5-82)
  IPR000981 Neurohypophysial hormone [PR00831] (5-21)
  IPR000981 Neurohypophysial hormone [PR00831] (21-40)
  IPR000981 Neurohypophysial hormone [PR00831] (40-59)
  IPR000981 Neurohypophysial hormone [PR00831] (62-82)
  IPR000981 Neurohypophysial hormone [PTHR11681] (1-87)
  IPR000981 Neurohypophysial hormone [SM00003] (5-82)
  IPR036387 Neurohypophysial hormone domain superfamily [G3DSA:2.60.9.10] (4-92)
  IPR036387 Neurohypophysial hormone domain superfamily [SSF49606] (2-84)

Organism: Equus caballus (NCBI:txid9796)

Foldseek 3Di:
DQDAAFAFQWADPSQWGAQACQWTAHAVPGIGGNDPRNNVSVCCVVDPGHHDDADADDDDRWHQRYQQWTDHRPDIDRHNVSNDDPPDDPDD